Protein AF-A0A0N0J8Y6-F1 (afdb_monomer_lite)

Radius of gyration: 35.01 Å; chains: 1; bounding box: 70×22×91 Å

Structure (mmCIF, N/CA/C/O backbone):
data_AF-A0A0N0J8Y6-F1
#
_entry.id   AF-A0A0N0J8Y6-F1
#
loop_
_atom_site.group_PDB
_atom_site.id
_atom_site.type_symbol
_atom_site.label_atom_id
_atom_site.label_alt_id
_atom_site.label_comp_id
_atom_site.label_asym_id
_atom_site.label_entity_id
_atom_site.label_seq_id
_atom_site.pdbx_PDB_ins_code
_atom_site.Cartn_x
_atom_site.Cartn_y
_atom_site.Cartn_z
_atom_site.occupancy
_atom_site.B_iso_or_equiv
_atom_site.auth_seq_id
_atom_site.auth_comp_id
_atom_site.auth_asym_id
_atom_site.auth_atom_id
_atom_site.pdbx_PDB_model_num
ATOM 1 N N . MET A 1 1 ? 23.785 -7.301 10.061 1.00 37.97 1 MET A N 1
ATOM 2 C CA . MET A 1 1 ? 22.755 -7.518 9.023 1.00 37.97 1 MET A CA 1
ATOM 3 C C . MET A 1 1 ? 23.199 -6.788 7.761 1.00 37.97 1 MET A C 1
ATOM 5 O O . MET A 1 1 ? 22.857 -5.628 7.581 1.00 37.97 1 MET A O 1
ATOM 9 N N . ALA A 1 2 ? 24.064 -7.401 6.950 1.00 42.09 2 ALA A N 1
ATOM 10 C CA . ALA A 1 2 ? 24.503 -6.789 5.699 1.00 42.09 2 ALA A CA 1
ATOM 11 C C . ALA A 1 2 ? 23.336 -6.856 4.707 1.00 42.09 2 ALA A C 1
ATOM 13 O O . ALA A 1 2 ? 22.949 -7.946 4.295 1.00 42.09 2 ALA A O 1
ATOM 14 N N . GLN A 1 3 ? 22.741 -5.709 4.376 1.00 51.19 3 GLN A N 1
ATOM 15 C CA . GLN A 1 3 ? 21.774 -5.619 3.287 1.00 51.19 3 GLN A CA 1
ATOM 16 C C . GLN A 1 3 ? 22.478 -6.072 2.013 1.00 51.19 3 GLN A C 1
ATOM 18 O O . GLN A 1 3 ? 23.395 -5.412 1.520 1.00 51.19 3 GLN A O 1
ATOM 23 N N . GLN A 1 4 ? 22.079 -7.237 1.516 1.00 50.34 4 GLN A N 1
ATOM 24 C CA . GLN A 1 4 ? 22.505 -7.722 0.221 1.00 50.34 4 GLN A CA 1
ATOM 25 C C . GLN A 1 4 ? 21.949 -6.733 -0.803 1.00 50.34 4 GLN A C 1
ATOM 27 O O . GLN A 1 4 ? 20.747 -6.671 -1.049 1.00 50.34 4 GLN A O 1
ATOM 32 N N . LYS A 1 5 ? 22.824 -5.865 -1.307 1.00 54.56 5 LYS A N 1
ATOM 33 C CA . LYS A 1 5 ? 22.512 -4.849 -2.307 1.00 54.56 5 LYS A CA 1
ATOM 34 C C . LYS A 1 5 ? 22.093 -5.555 -3.606 1.00 54.56 5 LYS A C 1
ATOM 36 O O . LYS A 1 5 ? 22.945 -5.862 -4.435 1.00 54.56 5 LYS A O 1
ATOM 41 N N . LEU A 1 6 ? 20.806 -5.870 -3.763 1.00 58.16 6 LEU A N 1
ATOM 42 C CA . LEU A 1 6 ? 20.268 -6.430 -5.002 1.00 58.16 6 LEU A CA 1
ATOM 43 C C . LEU A 1 6 ? 20.181 -5.331 -6.069 1.00 58.16 6 LEU A C 1
ATOM 45 O O . LEU A 1 6 ? 19.600 -4.273 -5.840 1.00 58.16 6 LEU A O 1
ATOM 49 N N . GLY A 1 7 ? 20.749 -5.598 -7.246 1.00 74.06 7 GLY A N 1
ATOM 50 C CA . GLY A 1 7 ? 20.578 -4.768 -8.439 1.00 74.06 7 GLY A CA 1
ATOM 51 C C . GLY A 1 7 ? 21.871 -4.172 -8.999 1.00 74.06 7 GLY A C 1
ATOM 52 O O . GLY A 1 7 ? 22.829 -3.874 -8.284 1.00 74.06 7 GLY A O 1
ATOM 53 N N . VAL A 1 8 ? 21.872 -3.966 -10.318 1.00 81.62 8 VAL A N 1
ATOM 54 C CA . VAL A 1 8 ? 23.022 -3.484 -11.106 1.00 81.62 8 VAL A CA 1
ATOM 55 C C . VAL A 1 8 ? 23.496 -2.094 -10.654 1.00 81.62 8 VAL A C 1
ATOM 57 O O . VAL A 1 8 ? 24.689 -1.805 -10.661 1.00 81.62 8 VAL A O 1
ATOM 60 N N . PHE A 1 9 ? 22.589 -1.230 -10.194 1.00 83.69 9 PHE A N 1
ATOM 61 C CA . PHE A 1 9 ? 22.952 0.103 -9.700 1.00 83.69 9 PHE A CA 1
ATOM 62 C C . PHE A 1 9 ? 23.722 0.055 -8.378 1.00 83.69 9 PHE A C 1
ATOM 64 O O . PHE A 1 9 ? 24.664 0.821 -8.164 1.00 83.69 9 PHE A O 1
ATOM 71 N N . ALA A 1 10 ? 23.350 -0.870 -7.496 1.00 83.19 10 ALA A N 1
ATOM 72 C CA . ALA A 1 10 ? 23.924 -0.955 -6.166 1.00 83.19 10 ALA A CA 1
ATOM 73 C C . ALA A 1 10 ? 25.351 -1.533 -6.196 1.00 83.19 10 ALA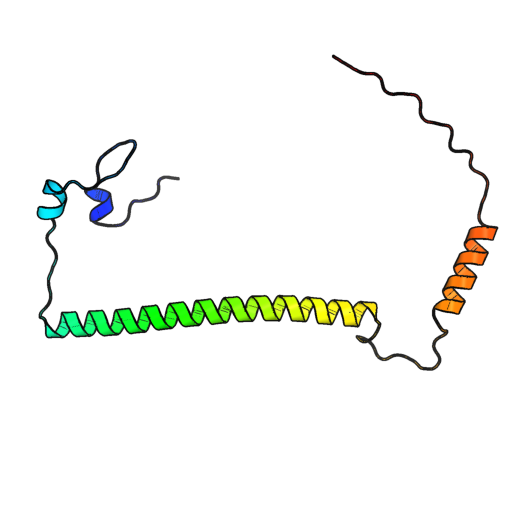 A C 1
ATOM 75 O O . ALA A 1 10 ? 26.194 -1.097 -5.410 1.00 83.19 10 ALA A O 1
ATOM 76 N N . SER A 1 11 ? 25.653 -2.426 -7.148 1.00 80.75 11 SER A N 1
ATOM 77 C CA . SER A 1 11 ? 27.008 -2.954 -7.375 1.00 80.75 11 SER A CA 1
ATOM 78 C C . SER A 1 11 ? 27.963 -1.942 -8.019 1.00 80.75 11 SER A C 1
ATOM 80 O O . SER A 1 11 ? 29.169 -2.006 -7.795 1.00 80.75 11 SER A O 1
ATOM 82 N N . LEU A 1 12 ? 27.445 -0.987 -8.796 1.00 81.12 12 LEU A N 1
ATOM 83 C CA . LEU A 1 12 ? 28.257 0.038 -9.464 1.00 81.12 12 LEU A CA 1
ATOM 84 C C . LEU A 1 12 ? 28.456 1.304 -8.619 1.00 81.12 12 LEU A C 1
ATOM 86 O O . LEU A 1 12 ? 29.400 2.071 -8.864 1.00 81.12 12 LEU A O 1
ATOM 90 N N . SER A 1 13 ? 27.592 1.517 -7.624 1.00 84.38 13 SER A N 1
ATOM 91 C CA . SER A 1 13 ? 27.705 2.615 -6.663 1.00 84.38 13 SER A CA 1
ATOM 92 C C . SER A 1 13 ? 29.037 2.571 -5.896 1.00 84.38 13 SER A C 1
ATOM 94 O O . SER A 1 13 ? 29.567 1.500 -5.606 1.00 84.38 13 SER A O 1
ATOM 96 N N . ALA A 1 14 ? 29.618 3.737 -5.601 1.00 78.19 14 ALA A N 1
ATOM 97 C CA . ALA A 1 14 ? 30.841 3.851 -4.802 1.00 78.19 14 ALA A CA 1
ATOM 98 C C . ALA A 1 14 ? 30.700 4.896 -3.693 1.00 78.19 14 ALA A C 1
ATOM 100 O O . ALA A 1 14 ? 29.857 5.789 -3.777 1.00 78.19 14 ALA A O 1
ATOM 101 N N . GLY A 1 15 ? 31.573 4.783 -2.690 1.00 72.06 15 GLY A N 1
ATOM 102 C CA . GLY A 1 15 ? 31.616 5.649 -1.514 1.00 72.06 15 GLY A CA 1
ATOM 103 C C . GLY A 1 15 ? 31.259 4.889 -0.237 1.00 72.06 15 GLY A C 1
ATOM 104 O O . GLY A 1 15 ? 30.317 4.105 -0.214 1.00 72.06 15 GLY A O 1
ATOM 105 N N . VAL A 1 16 ? 32.034 5.112 0.827 1.00 73.25 16 VAL A N 1
ATOM 106 C CA . VAL A 1 16 ? 31.818 4.474 2.141 1.00 73.25 16 VAL A CA 1
ATOM 107 C C . VAL A 1 16 ? 30.739 5.213 2.948 1.00 73.25 16 VAL A C 1
ATOM 109 O O . VAL A 1 16 ? 29.986 4.576 3.674 1.00 73.25 16 VAL A O 1
ATOM 112 N N . GLY A 1 17 ? 30.628 6.541 2.787 1.00 80.69 17 GLY A N 1
ATOM 113 C CA . GLY A 1 17 ? 29.603 7.374 3.437 1.00 80.69 17 GLY A CA 1
ATOM 114 C C . GLY A 1 17 ? 28.363 7.607 2.567 1.00 80.69 17 GLY A C 1
ATOM 115 O O . GLY A 1 17 ? 27.259 7.232 2.945 1.00 80.69 17 GLY A O 1
ATOM 116 N N . ILE A 1 18 ? 28.546 8.188 1.376 1.00 78.88 18 ILE A N 1
ATOM 117 C CA . ILE A 1 18 ? 27.467 8.403 0.399 1.00 78.88 18 ILE A CA 1
ATOM 118 C C . ILE A 1 18 ? 27.695 7.473 -0.790 1.00 78.88 18 ILE A C 1
ATOM 120 O O . ILE A 1 18 ? 28.623 7.676 -1.577 1.00 78.88 18 ILE A O 1
ATOM 124 N N . ASN A 1 19 ? 26.831 6.465 -0.929 1.00 83.00 19 ASN A N 1
ATOM 125 C CA . ASN A 1 19 ? 26.793 5.632 -2.125 1.00 83.00 19 ASN A CA 1
ATOM 126 C C . ASN A 1 19 ? 26.199 6.455 -3.270 1.00 83.00 19 ASN A C 1
ATOM 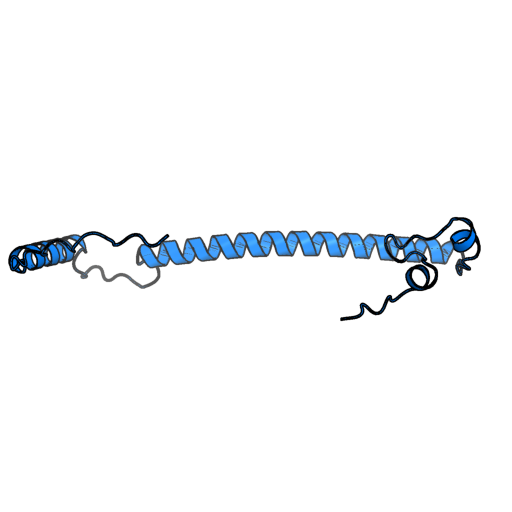128 O O . ASN A 1 19 ? 25.024 6.811 -3.230 1.00 83.00 19 ASN A O 1
ATOM 132 N N . HIS A 1 20 ? 26.996 6.737 -4.295 1.00 86.50 20 HIS A N 1
ATOM 133 C CA . HIS A 1 20 ? 26.525 7.429 -5.492 1.00 86.50 20 HIS A CA 1
ATOM 134 C C . HIS A 1 20 ? 27.012 6.722 -6.756 1.00 86.50 20 HIS A C 1
ATOM 136 O O . HIS A 1 20 ? 28.008 5.988 -6.751 1.00 86.50 20 HIS A O 1
ATOM 142 N N . LEU A 1 21 ? 26.297 6.953 -7.855 1.00 88.06 21 LEU A N 1
ATOM 143 C CA . LEU A 1 21 ? 26.667 6.488 -9.182 1.00 88.06 21 LEU A CA 1
ATOM 144 C C . LEU A 1 21 ? 27.114 7.694 -10.009 1.00 88.06 21 LEU A C 1
ATOM 146 O O . LEU A 1 21 ? 26.325 8.592 -10.284 1.00 88.06 21 LEU A O 1
ATOM 150 N N . SER A 1 22 ? 28.395 7.742 -10.375 1.00 88.12 22 SER A N 1
ATOM 151 C CA . SER A 1 22 ? 28.932 8.845 -11.175 1.00 88.12 22 SER A CA 1
ATOM 152 C C . SER A 1 22 ? 28.456 8.766 -12.628 1.00 88.12 22 SER A C 1
ATOM 154 O O . SER A 1 22 ? 28.234 7.674 -13.153 1.00 88.12 22 SER A O 1
ATOM 156 N N . ALA A 1 23 ? 28.376 9.913 -13.311 1.00 88.06 23 ALA A N 1
ATOM 157 C CA . ALA A 1 23 ? 27.959 9.989 -14.715 1.00 88.06 23 ALA A CA 1
ATOM 158 C C . ALA A 1 23 ? 28.775 9.054 -15.630 1.00 88.06 23 ALA A C 1
ATOM 160 O O . ALA A 1 23 ? 28.215 8.359 -16.472 1.00 88.06 23 ALA A O 1
ATOM 161 N N . GLY A 1 24 ? 30.092 8.957 -15.405 1.00 89.50 24 GLY A N 1
ATOM 162 C CA . GLY A 1 24 ? 30.963 8.060 -16.170 1.00 89.50 24 GLY A CA 1
ATOM 163 C C . GLY A 1 24 ? 30.681 6.569 -15.945 1.00 89.50 24 GLY A C 1
ATOM 164 O O . GLY A 1 24 ? 30.875 5.771 -16.858 1.00 89.50 24 GLY A O 1
ATOM 165 N N . LYS A 1 25 ? 30.208 6.175 -14.755 1.00 87.38 25 LYS A N 1
ATOM 166 C CA . LYS A 1 25 ? 29.766 4.797 -14.488 1.00 87.38 25 LYS A CA 1
ATOM 167 C C . LYS A 1 25 ? 28.365 4.542 -15.035 1.00 87.38 25 LYS A C 1
ATOM 169 O O . LYS A 1 25 ? 28.137 3.487 -15.615 1.00 87.38 25 LYS A O 1
ATOM 174 N N . PHE A 1 26 ? 27.461 5.510 -14.887 1.00 88.56 26 PHE A N 1
ATOM 175 C CA . PHE A 1 26 ? 26.104 5.435 -15.419 1.00 88.56 26 PHE A CA 1
ATOM 176 C C . PHE A 1 26 ? 26.105 5.286 -16.945 1.00 88.56 26 PHE A C 1
ATOM 178 O O . PHE A 1 26 ? 25.466 4.383 -17.465 1.00 88.56 26 PHE A O 1
ATOM 185 N N . GLY A 1 27 ? 26.907 6.077 -17.664 1.00 89.31 27 GLY A N 1
ATOM 186 C CA . GLY A 1 27 ? 26.993 6.007 -19.128 1.00 89.31 27 GLY A CA 1
ATOM 187 C C . GLY A 1 27 ? 27.554 4.692 -19.686 1.00 89.31 27 GLY A C 1
ATOM 188 O O . GLY A 1 27 ? 27.444 4.438 -20.880 1.00 89.31 27 GLY A O 1
ATOM 189 N N . ARG A 1 28 ? 28.151 3.837 -18.845 1.00 87.75 28 ARG A N 1
ATOM 190 C CA . ARG A 1 28 ? 28.631 2.498 -19.235 1.00 87.75 28 ARG A CA 1
ATOM 191 C C . ARG A 1 28 ? 27.580 1.407 -19.045 1.00 87.75 28 ARG A C 1
ATOM 193 O O . ARG A 1 28 ? 27.831 0.259 -19.412 1.00 87.75 28 ARG A O 1
ATOM 200 N N . LEU A 1 29 ? 26.437 1.736 -18.447 1.00 88.81 29 LEU A N 1
ATOM 201 C CA . LEU A 1 29 ? 25.348 0.792 -18.262 1.00 88.81 29 LEU A CA 1
ATOM 202 C C . LEU A 1 29 ? 24.770 0.393 -19.612 1.00 88.81 29 LEU A C 1
ATOM 204 O O . LEU A 1 29 ? 24.321 1.230 -20.391 1.00 88.81 29 LEU A O 1
ATOM 208 N N . ARG A 1 30 ? 24.758 -0.912 -19.869 1.00 87.62 30 ARG A N 1
ATOM 209 C CA . ARG A 1 30 ? 24.045 -1.477 -21.008 1.00 87.62 30 ARG A CA 1
ATOM 210 C C . ARG A 1 30 ? 22.621 -1.763 -20.570 1.00 87.62 30 ARG A C 1
ATOM 212 O O . ARG A 1 30 ? 22.407 -2.590 -19.688 1.00 87.62 30 ARG A O 1
ATOM 219 N N . VAL A 1 31 ? 21.673 -1.077 -21.189 1.00 88.56 31 VAL A N 1
ATOM 220 C CA . VAL A 1 31 ? 20.249 -1.364 -21.037 1.00 88.56 31 VAL A CA 1
ATOM 221 C C . VAL A 1 31 ? 19.797 -2.073 -22.302 1.00 88.56 31 VAL A C 1
ATOM 223 O O . VAL A 1 31 ? 20.087 -1.618 -23.408 1.00 88.56 31 VAL A O 1
ATOM 226 N N . LEU A 1 32 ? 19.131 -3.213 -22.138 1.00 90.19 32 LEU A N 1
ATOM 227 C CA . LEU A 1 32 ? 18.465 -3.874 -23.251 1.00 90.19 32 LEU A CA 1
ATOM 228 C C . LEU A 1 32 ? 17.199 -3.079 -23.551 1.00 90.19 32 LEU A C 1
ATOM 230 O O . LEU A 1 32 ? 16.307 -2.996 -22.711 1.00 90.19 32 LEU A O 1
ATOM 234 N N . VAL A 1 33 ? 17.164 -2.451 -24.722 1.00 93.81 33 VAL A N 1
ATOM 235 C CA . VAL A 1 33 ? 16.023 -1.655 -25.169 1.00 93.81 33 VAL A CA 1
ATOM 236 C C . VAL A 1 33 ? 15.203 -2.520 -26.128 1.00 93.81 33 VAL A C 1
ATOM 238 O O . VAL A 1 33 ? 15.704 -2.829 -27.213 1.00 93.81 33 VAL A O 1
ATOM 241 N N . PRO A 1 34 ? 13.986 -2.950 -25.746 1.00 95.81 34 PRO A N 1
ATOM 242 C CA . PRO A 1 34 ? 13.135 -3.748 -26.623 1.00 95.81 34 PRO A CA 1
ATOM 243 C C . PRO A 1 34 ? 12.576 -2.894 -27.779 1.00 95.81 34 PRO A C 1
ATOM 245 O O . PRO A 1 34 ? 12.727 -1.668 -27.771 1.00 95.81 34 PRO A O 1
ATOM 248 N N . PRO A 1 35 ? 11.929 -3.487 -28.797 1.00 98.06 35 PRO A N 1
ATOM 249 C CA . PRO A 1 35 ? 11.248 -2.736 -29.849 1.00 98.06 35 PRO A CA 1
ATOM 250 C C . PRO A 1 35 ? 10.195 -1.770 -29.291 1.00 98.06 35 PRO A C 1
ATOM 252 O O . PRO A 1 35 ? 9.594 -2.017 -28.249 1.00 98.06 35 PRO A O 1
ATOM 255 N N . LEU A 1 36 ? 9.919 -0.680 -30.013 1.00 97.88 36 LEU A N 1
ATOM 256 C CA . LEU A 1 36 ? 9.031 0.386 -29.527 1.00 97.88 36 LEU A CA 1
ATOM 257 C C . LEU A 1 36 ? 7.615 -0.103 -29.172 1.00 97.88 36 LEU A C 1
ATOM 259 O O . LEU A 1 36 ? 7.005 0.429 -28.251 1.00 97.88 36 LEU A O 1
ATOM 263 N N . ALA A 1 37 ? 7.094 -1.104 -29.886 1.00 98.12 37 ALA A N 1
ATOM 264 C CA . ALA A 1 37 ? 5.790 -1.691 -29.578 1.00 98.12 37 ALA A CA 1
ATOM 265 C C . ALA A 1 37 ? 5.777 -2.351 -28.187 1.00 98.12 37 ALA A C 1
ATOM 267 O O . ALA A 1 37 ? 4.890 -2.075 -27.388 1.00 98.12 37 ALA A O 1
ATOM 268 N N . GLU A 1 38 ? 6.809 -3.136 -27.873 1.00 98.06 38 GLU A N 1
ATOM 269 C CA . GLU A 1 38 ? 6.958 -3.798 -26.574 1.00 98.06 38 GLU A CA 1
ATOM 270 C C . GLU A 1 38 ? 7.237 -2.784 -25.457 1.00 98.06 38 GLU A C 1
ATOM 272 O O . GLU A 1 38 ? 6.694 -2.911 -24.366 1.00 98.06 38 GLU A O 1
ATOM 277 N N . GLN A 1 39 ? 8.010 -1.722 -25.726 1.00 98.00 39 GLN A N 1
ATOM 278 C CA . GLN A 1 39 ? 8.200 -0.637 -24.753 1.00 98.00 39 GLN A CA 1
ATOM 279 C C . GLN A 1 39 ? 6.865 -0.017 -24.321 1.00 98.00 39 GLN A C 1
ATOM 281 O O . GLN A 1 39 ? 6.658 0.202 -23.131 1.00 98.00 39 GLN A O 1
ATOM 286 N N . LYS A 1 40 ? 5.959 0.248 -25.272 1.00 98.12 40 LYS A N 1
ATOM 287 C CA . LYS A 1 40 ? 4.631 0.805 -24.973 1.00 98.12 40 LYS A CA 1
ATOM 288 C C . LYS A 1 40 ? 3.783 -0.166 -24.160 1.00 98.12 40 LYS A C 1
ATOM 290 O O . LYS A 1 40 ? 3.214 0.238 -23.157 1.00 98.12 40 LYS A O 1
ATOM 295 N N . GLU A 1 41 ? 3.773 -1.440 -24.541 1.00 98.38 41 GLU A N 1
ATOM 296 C CA . GLU A 1 41 ? 3.040 -2.475 -23.805 1.00 98.38 41 GLU A CA 1
ATOM 297 C C . GLU A 1 41 ? 3.554 -2.631 -22.364 1.00 98.38 41 GLU A C 1
ATOM 299 O O . GLU A 1 41 ? 2.766 -2.771 -21.428 1.00 98.38 41 GLU A O 1
ATOM 304 N N . ILE A 1 42 ? 4.875 -2.573 -22.160 1.00 97.62 42 ILE A N 1
ATOM 305 C CA . ILE A 1 42 ? 5.477 -2.592 -20.821 1.00 97.62 42 ILE A CA 1
ATOM 306 C C . ILE A 1 42 ? 5.005 -1.386 -20.004 1.00 97.62 42 ILE A C 1
ATOM 308 O O . ILE A 1 42 ? 4.636 -1.557 -18.843 1.00 97.62 42 ILE A O 1
ATOM 312 N N . VAL A 1 43 ? 5.009 -0.186 -20.592 1.00 98.12 43 VAL A N 1
ATOM 313 C CA . VAL A 1 43 ? 4.566 1.040 -19.910 1.00 98.12 43 VAL A CA 1
ATOM 314 C C . VAL A 1 43 ? 3.094 0.942 -19.520 1.00 98.12 43 VAL A C 1
ATOM 316 O O . VAL A 1 43 ? 2.790 1.109 -18.345 1.00 98.12 43 VAL A O 1
ATOM 319 N N . GLU A 1 44 ? 2.209 0.566 -20.444 1.00 98.38 44 GLU A N 1
ATOM 320 C CA . GLU A 1 44 ? 0.770 0.426 -20.170 1.00 98.38 44 GLU A CA 1
ATOM 321 C C . GLU A 1 44 ? 0.494 -0.575 -19.036 1.00 98.38 44 GLU A C 1
ATOM 323 O O . GLU A 1 44 ? -0.329 -0.328 -18.153 1.00 98.38 44 GLU A O 1
ATOM 328 N N . ARG A 1 45 ? 1.220 -1.702 -19.004 1.00 98.50 45 ARG A N 1
ATOM 329 C CA . ARG A 1 45 ? 1.094 -2.692 -17.920 1.00 98.50 45 ARG A CA 1
ATOM 330 C C . ARG A 1 45 ? 1.585 -2.164 -16.578 1.00 98.50 45 ARG A C 1
ATOM 332 O O . ARG A 1 45 ? 0.995 -2.497 -15.553 1.00 98.50 45 ARG A O 1
ATOM 339 N N . LEU A 1 46 ? 2.674 -1.399 -16.569 1.00 98.50 46 LEU A N 1
ATOM 340 C CA . LEU A 1 46 ? 3.204 -0.803 -15.345 1.00 98.50 46 LEU A CA 1
ATOM 341 C C . LEU A 1 46 ? 2.271 0.281 -14.812 1.00 98.50 46 LEU A C 1
ATOM 343 O O . LEU A 1 46 ? 2.008 0.292 -13.616 1.00 98.50 46 LEU A O 1
ATOM 347 N N . GLU A 1 47 ? 1.740 1.139 -15.680 1.00 98.25 47 GLU A N 1
ATOM 348 C CA . GLU A 1 47 ? 0.763 2.167 -15.308 1.00 98.25 47 GLU A CA 1
ATOM 349 C C . GLU A 1 47 ? -0.478 1.531 -14.676 1.00 98.25 47 GLU A C 1
ATOM 351 O O . GLU A 1 47 ? -0.815 1.856 -13.539 1.00 98.25 47 GLU A O 1
ATOM 356 N N . ALA A 1 48 ? -1.066 0.521 -15.327 1.00 98.06 48 ALA A N 1
ATOM 357 C CA . ALA A 1 48 ? -2.201 -0.214 -14.771 1.00 98.06 48 ALA A CA 1
ATOM 358 C C . ALA A 1 48 ? -1.872 -0.897 -13.427 1.00 98.06 48 ALA A C 1
ATOM 360 O O . ALA A 1 48 ? -2.704 -0.941 -12.519 1.00 98.06 48 ALA A O 1
ATOM 361 N N . ALA A 1 49 ? -0.657 -1.436 -13.277 1.00 98.31 49 ALA A N 1
ATOM 362 C CA . ALA A 1 49 ? -0.225 -2.046 -12.023 1.00 98.31 49 ALA A CA 1
ATOM 363 C C . ALA A 1 49 ? -0.062 -1.010 -10.898 1.00 98.31 49 ALA A C 1
ATOM 365 O O . ALA A 1 49 ? -0.455 -1.289 -9.767 1.00 98.31 49 ALA A O 1
ATOM 366 N N . PHE A 1 50 ? 0.484 0.174 -11.189 1.00 98.19 50 PHE A N 1
ATOM 367 C CA . PHE A 1 50 ? 0.609 1.252 -10.207 1.00 98.19 50 PHE A CA 1
ATOM 368 C C . PHE A 1 50 ? -0.757 1.793 -9.785 1.00 98.19 50 PHE A C 1
ATOM 370 O O . PHE A 1 50 ? -1.002 1.916 -8.587 1.00 98.19 50 PHE A O 1
ATOM 377 N N . GLU A 1 51 ? -1.676 2.010 -10.728 1.00 98.12 51 GLU A N 1
ATOM 378 C CA . GLU A 1 51 ? -3.055 2.406 -10.415 1.00 98.12 51 GLU A CA 1
ATOM 379 C C . GLU A 1 51 ? -3.745 1.389 -9.493 1.00 98.12 51 GLU A C 1
ATOM 381 O O . GLU A 1 51 ? -4.395 1.761 -8.514 1.00 98.12 51 GLU A O 1
ATOM 386 N N . ALA A 1 52 ? -3.560 0.091 -9.758 1.00 98.12 52 ALA A N 1
ATOM 387 C CA . ALA A 1 52 ? -4.107 -0.96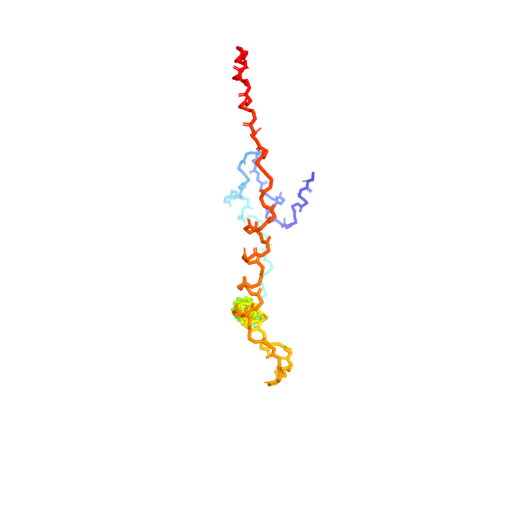7 -8.915 1.00 98.12 52 ALA A CA 1
ATOM 388 C C . ALA A 1 52 ? -3.515 -0.961 -7.494 1.00 98.12 52 ALA A C 1
ATOM 390 O O . ALA A 1 52 ? -4.242 -1.209 -6.531 1.00 98.12 52 ALA A O 1
ATOM 391 N N . VAL A 1 53 ? -2.214 -0.680 -7.350 1.00 98.44 53 VAL A N 1
ATOM 392 C CA . VAL A 1 53 ? -1.560 -0.555 -6.037 1.00 98.44 53 VAL A CA 1
ATOM 393 C C . VAL A 1 53 ? -2.119 0.639 -5.270 1.00 98.44 53 VAL A C 1
ATOM 395 O O . VAL A 1 53 ? -2.509 0.477 -4.116 1.00 98.44 53 VAL A O 1
ATOM 398 N N . GLU A 1 54 ? -2.237 1.805 -5.905 1.00 97.88 54 GLU A N 1
ATOM 399 C CA . GLU A 1 54 ? -2.805 2.991 -5.255 1.00 97.88 54 GLU A CA 1
ATOM 400 C C . GLU A 1 54 ? -4.246 2.756 -4.779 1.00 97.88 54 GLU A C 1
ATOM 402 O O . GLU A 1 54 ? -4.627 3.165 -3.682 1.00 97.88 54 GLU A O 1
ATOM 407 N N . GLU A 1 55 ? -5.064 2.068 -5.578 1.00 97.81 55 GLU A N 1
ATOM 408 C CA . GLU A 1 55 ? -6.437 1.745 -5.188 1.00 97.81 55 GLU A CA 1
ATOM 409 C C . GLU A 1 55 ? -6.497 0.764 -4.008 1.00 97.81 55 GLU A C 1
ATOM 411 O O . GLU A 1 55 ? -7.323 0.907 -3.096 1.00 97.81 55 GLU A O 1
ATOM 416 N N . GLN A 1 56 ? -5.591 -0.216 -3.975 1.00 98.19 56 GLN A N 1
ATOM 417 C CA . GLN A 1 56 ? -5.458 -1.117 -2.832 1.00 98.19 56 GLN A CA 1
ATOM 418 C C . GLN A 1 56 ? -5.040 -0.367 -1.566 1.00 98.19 56 GLN A C 1
ATOM 420 O O . GLN A 1 56 ? -5.615 -0.618 -0.505 1.00 98.19 56 GLN A O 1
ATOM 425 N N . GLU A 1 57 ? -4.093 0.568 -1.662 1.00 98.31 57 GLU A N 1
ATOM 426 C CA . GLU A 1 57 ? -3.670 1.404 -0.535 1.00 98.31 57 GLU A CA 1
ATOM 427 C C . GLU A 1 57 ? -4.851 2.201 0.035 1.00 98.31 57 GLU A C 1
ATOM 429 O O . GLU A 1 57 ? -5.137 2.102 1.232 1.00 98.31 57 GLU A O 1
ATOM 434 N N . ARG A 1 58 ? -5.628 2.879 -0.824 1.00 98.06 58 ARG A N 1
ATOM 435 C CA . ARG A 1 58 ? -6.848 3.608 -0.418 1.00 98.06 58 ARG A CA 1
ATOM 436 C C . ARG A 1 58 ? -7.865 2.694 0.264 1.00 98.06 58 ARG A C 1
ATOM 438 O O . ARG A 1 58 ? -8.444 3.046 1.295 1.00 98.06 58 ARG A O 1
ATOM 445 N N . THR A 1 59 ? -8.071 1.499 -0.286 1.00 98.06 59 THR A N 1
ATOM 446 C CA . THR A 1 59 ? -8.993 0.505 0.278 1.00 98.06 59 THR A CA 1
ATOM 447 C C . THR A 1 59 ? -8.549 0.056 1.669 1.00 98.06 59 THR A C 1
ATOM 449 O O . THR A 1 59 ? -9.376 -0.063 2.580 1.00 98.06 59 THR A O 1
ATOM 452 N N . ILE A 1 60 ? -7.249 -0.181 1.861 1.00 98.50 60 ILE A N 1
ATOM 453 C CA . ILE A 1 60 ? -6.679 -0.570 3.155 1.00 98.50 60 ILE A CA 1
ATOM 454 C C . ILE A 1 60 ? -6.863 0.555 4.174 1.00 98.50 60 ILE A C 1
ATOM 456 O O . ILE A 1 60 ? -7.342 0.292 5.280 1.00 98.50 60 ILE A O 1
ATOM 460 N N . GLU A 1 61 ? -6.547 1.797 3.810 1.00 98.12 61 GLU A N 1
ATOM 461 C CA . GLU A 1 61 ? -6.729 2.956 4.689 1.00 98.12 61 GLU A CA 1
ATOM 462 C C . GLU A 1 61 ? -8.187 3.106 5.131 1.00 98.12 61 GLU A C 1
ATOM 464 O O . GLU A 1 61 ? -8.478 3.203 6.331 1.00 98.12 61 GLU A O 1
ATOM 469 N N . TRP A 1 62 ? -9.122 3.034 4.181 1.00 97.94 62 TRP A N 1
ATOM 470 C CA . TRP A 1 62 ? -10.549 3.102 4.478 1.00 97.94 62 TRP A CA 1
ATOM 471 C C . TRP A 1 62 ? -11.010 1.948 5.376 1.00 97.94 62 TRP A C 1
ATOM 473 O O . TRP A 1 62 ? -11.741 2.158 6.349 1.00 97.94 62 TRP A O 1
ATOM 483 N N . SER A 1 63 ? -10.558 0.726 5.089 1.00 98.06 63 SER A N 1
ATOM 484 C CA . SER A 1 63 ? -10.893 -0.469 5.868 1.00 98.06 63 SER A CA 1
ATOM 485 C C . SER A 1 63 ? -10.409 -0.348 7.314 1.00 98.06 63 SER A C 1
ATOM 487 O O . SER A 1 63 ? -11.157 -0.629 8.255 1.00 98.06 63 SER A O 1
ATOM 489 N N . MET A 1 64 ? -9.191 0.160 7.512 1.00 98.25 64 MET A N 1
ATOM 490 C CA . MET A 1 64 ? -8.618 0.405 8.835 1.00 98.25 64 MET A CA 1
ATOM 491 C C . MET A 1 64 ? -9.402 1.468 9.611 1.00 98.25 64 MET A C 1
ATOM 493 O O . MET A 1 64 ? -9.720 1.257 10.787 1.00 98.25 64 MET A O 1
ATOM 497 N N . ALA A 1 65 ? -9.778 2.572 8.959 1.00 97.69 65 ALA A N 1
ATOM 498 C CA . ALA A 1 65 ? -10.603 3.615 9.567 1.00 97.69 65 ALA A CA 1
ATOM 499 C C . ALA A 1 65 ? -11.987 3.078 9.973 1.00 97.69 65 ALA A C 1
ATOM 501 O O . ALA A 1 65 ? -12.440 3.286 11.104 1.00 97.69 65 ALA A O 1
ATOM 502 N N . ARG A 1 66 ? -12.632 2.306 9.091 1.00 98.12 66 ARG A N 1
ATOM 503 C CA . ARG A 1 66 ? -13.914 1.651 9.377 1.00 98.12 66 ARG A CA 1
ATOM 504 C C . ARG A 1 66 ? -13.799 0.662 10.535 1.00 98.12 66 ARG A C 1
ATOM 506 O O . ARG A 1 66 ? -14.664 0.653 11.409 1.00 98.12 66 ARG A O 1
ATOM 513 N N . ALA A 1 67 ? -12.741 -0.144 10.583 1.00 98.25 67 ALA A N 1
ATOM 514 C CA . ALA A 1 67 ? -12.510 -1.081 11.678 1.00 98.25 67 ALA A CA 1
ATOM 515 C C . ALA A 1 67 ? -12.334 -0.354 13.022 1.00 98.25 67 ALA A C 1
ATOM 517 O O . ALA A 1 67 ? -12.879 -0.790 14.038 1.00 98.25 67 ALA A O 1
ATOM 518 N N . ALA A 1 68 ? -11.621 0.776 13.040 1.00 97.75 68 ALA A N 1
ATOM 519 C CA . ALA A 1 68 ? -11.478 1.605 14.235 1.00 97.75 68 ALA A CA 1
ATOM 520 C C . ALA A 1 68 ? -12.827 2.182 14.702 1.00 97.75 68 ALA A C 1
ATOM 522 O O . ALA A 1 68 ? -13.174 2.049 15.878 1.00 97.75 68 ALA A O 1
ATOM 523 N N . ALA A 1 69 ? -13.620 2.741 13.784 1.00 97.44 69 ALA A N 1
ATOM 524 C CA . ALA A 1 69 ? -14.959 3.246 14.090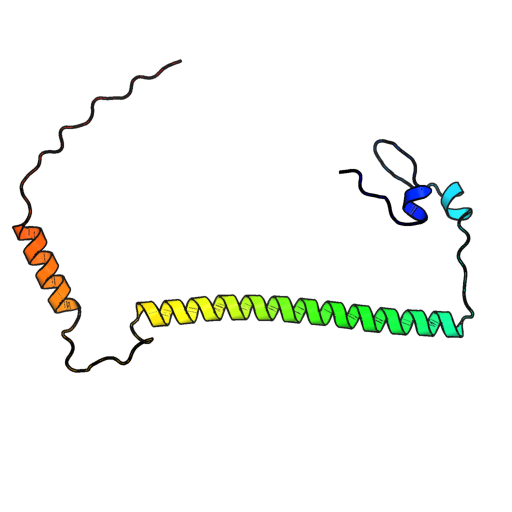 1.00 97.44 69 ALA A CA 1
ATOM 525 C C . ALA A 1 69 ? -15.888 2.133 14.603 1.00 97.44 69 ALA A C 1
ATOM 527 O O . ALA A 1 69 ? -16.600 2.305 15.592 1.00 97.44 69 ALA A O 1
ATOM 528 N N . GLN A 1 70 ? -15.836 0.949 13.991 1.00 97.81 70 GLN A N 1
ATOM 529 C CA . GLN A 1 70 ? -16.648 -0.187 14.415 1.00 97.81 70 GLN A CA 1
ATOM 530 C C . GLN A 1 70 ? -16.271 -0.680 15.816 1.00 97.81 70 GLN A C 1
ATOM 532 O O . GLN A 1 70 ? -17.162 -0.972 16.611 1.00 97.81 70 GLN A O 1
ATOM 537 N N . ARG A 1 71 ? -14.978 -0.695 16.168 1.00 97.56 71 ARG A N 1
ATOM 538 C CA . ARG A 1 71 ? -14.542 -0.976 17.546 1.00 97.56 71 ARG A CA 1
ATOM 539 C C . ARG A 1 71 ? -15.123 0.030 18.538 1.00 97.56 71 ARG A C 1
ATOM 541 O O . ARG A 1 71 ? -15.624 -0.381 19.580 1.00 97.56 71 ARG A O 1
ATOM 548 N N . GLN A 1 72 ? -15.105 1.325 18.216 1.00 97.00 72 GLN A N 1
ATOM 549 C CA . GLN A 1 72 ? -15.701 2.353 19.078 1.00 97.00 72 GLN A CA 1
ATOM 550 C C . GLN A 1 72 ? -17.213 2.165 19.239 1.00 97.00 72 GLN A C 1
ATOM 552 O O . GLN A 1 72 ? -17.725 2.280 20.352 1.00 97.00 72 GLN A O 1
ATOM 557 N N . ASN A 1 73 ? -17.920 1.820 18.161 1.00 96.75 73 ASN A N 1
ATOM 558 C CA . ASN A 1 73 ? -19.355 1.541 18.207 1.00 96.75 73 ASN A CA 1
ATOM 559 C C . ASN A 1 73 ? -19.671 0.328 19.090 1.00 96.75 73 ASN A C 1
ATOM 561 O O . ASN A 1 73 ? -20.577 0.400 19.917 1.00 96.75 73 ASN A O 1
ATOM 565 N N . ILE A 1 74 ? -18.894 -0.753 18.970 1.00 96.44 74 ILE A N 1
ATOM 566 C CA . ILE A 1 74 ? -19.039 -1.943 19.820 1.00 96.44 74 ILE A CA 1
ATOM 567 C C . ILE A 1 74 ? -18.789 -1.590 21.287 1.00 96.44 74 ILE A C 1
ATOM 569 O O . ILE A 1 74 ? -19.586 -1.962 22.141 1.00 96.44 74 ILE A O 1
ATOM 573 N N . LEU A 1 75 ? -17.726 -0.839 21.596 1.00 95.69 75 LEU A N 1
ATOM 574 C CA . LEU A 1 75 ? -17.444 -0.417 22.971 1.00 95.69 75 LE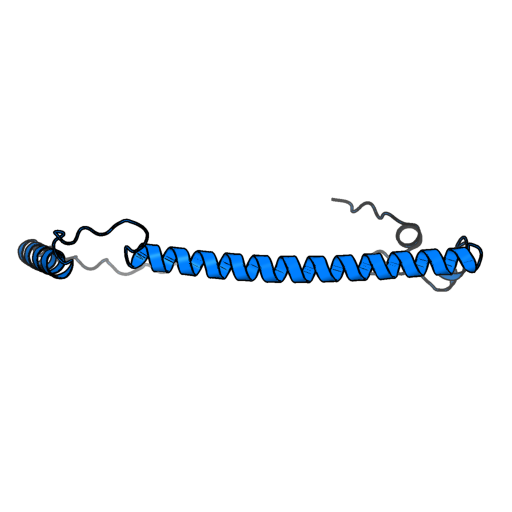U A CA 1
ATOM 575 C C . LEU A 1 75 ? -18.568 0.453 23.535 1.00 95.69 75 LEU A C 1
ATOM 577 O O . LEU A 1 75 ? -19.006 0.229 24.660 1.00 95.69 75 LEU A O 1
ATOM 581 N N . ARG A 1 76 ? -19.077 1.409 22.751 1.00 94.50 76 ARG A N 1
ATOM 582 C CA . ARG A 1 76 ? -20.223 2.233 23.148 1.00 94.50 76 ARG A CA 1
ATOM 583 C C . ARG A 1 76 ? -21.439 1.365 23.469 1.00 94.50 76 ARG A C 1
ATOM 585 O O . ARG A 1 76 ? -22.032 1.562 24.522 1.00 94.50 76 ARG A O 1
ATOM 592 N N . ALA A 1 77 ? -21.770 0.411 22.598 1.00 92.25 77 ALA A N 1
ATOM 593 C CA . ALA A 1 77 ? -22.881 -0.514 22.804 1.00 92.25 77 ALA A CA 1
ATOM 594 C C . ALA A 1 77 ? -22.665 -1.427 24.026 1.00 92.25 77 ALA A C 1
ATOM 596 O O . ALA A 1 77 ? -23.612 -1.742 24.740 1.00 92.25 77 ALA A O 1
ATOM 597 N N . ALA A 1 78 ? -21.420 -1.832 24.298 1.00 91.62 78 ALA A N 1
ATOM 598 C CA . ALA A 1 78 ? -21.078 -2.638 25.467 1.00 91.62 78 ALA A CA 1
ATOM 599 C C . ALA A 1 78 ? -21.312 -1.862 26.768 1.00 91.62 78 ALA A C 1
ATOM 601 O O . ALA A 1 78 ? -21.976 -2.358 27.674 1.00 91.62 78 ALA A O 1
ATOM 602 N N . PHE A 1 79 ? -20.806 -0.627 26.849 1.00 89.25 79 PHE A N 1
ATOM 603 C CA . PHE A 1 79 ? -20.951 0.211 28.042 1.00 89.25 79 PHE A CA 1
ATOM 604 C C . PHE A 1 79 ? -22.377 0.734 28.252 1.00 89.25 79 PHE A C 1
ATOM 606 O O . PHE A 1 79 ? -22.736 1.045 29.383 1.00 89.25 79 PHE A O 1
ATOM 613 N N . SER A 1 80 ? -23.197 0.816 27.199 1.00 88.56 80 SER A N 1
ATOM 614 C CA . SER A 1 80 ? -24.627 1.133 27.309 1.00 88.56 80 SER A CA 1
ATOM 615 C C . SER A 1 80 ? -25.509 -0.089 27.596 1.00 88.56 80 SER A C 1
ATOM 617 O O . SER A 1 80 ? -26.723 0.064 27.696 1.00 88.56 80 SER A O 1
ATOM 619 N N . GLY A 1 81 ? -24.930 -1.292 27.702 1.00 87.06 81 GLY A N 1
ATOM 620 C CA . GLY A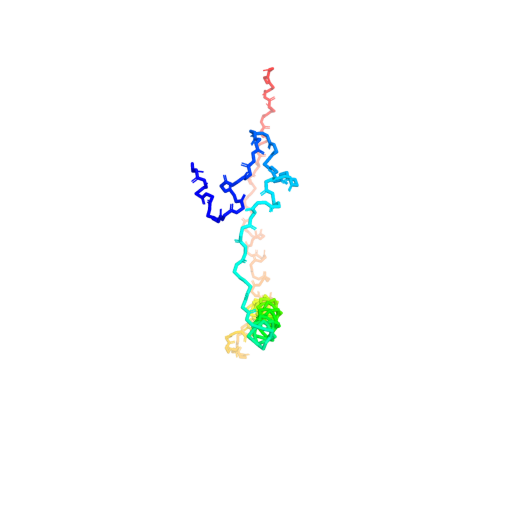 1 81 ? -25.670 -2.538 27.929 1.00 87.06 81 GLY A CA 1
ATOM 621 C C . GLY A 1 81 ? -26.426 -3.061 26.701 1.00 87.06 81 GLY A C 1
ATOM 622 O O . GLY A 1 81 ? -27.116 -4.066 26.781 1.00 87.06 81 GLY A O 1
ATOM 623 N N . GLN A 1 82 ? -26.277 -2.440 25.532 1.00 86.81 82 GLN A N 1
ATOM 624 C CA . GLN A 1 82 ? -27.051 -2.768 24.328 1.00 86.81 82 GLN A CA 1
ATOM 625 C C . GLN A 1 82 ? -26.585 -4.039 23.597 1.00 86.81 82 GLN A C 1
ATOM 627 O O . GLN A 1 82 ? -27.212 -4.442 22.621 1.00 86.81 82 GLN A O 1
ATOM 632 N N . LEU A 1 83 ? -25.489 -4.671 24.033 1.00 84.69 83 LEU A N 1
ATOM 633 C CA . LEU A 1 83 ? -24.981 -5.912 23.427 1.00 84.69 83 LEU A CA 1
ATOM 634 C C . LEU A 1 83 ? -25.686 -7.187 23.914 1.00 84.69 83 LEU A C 1
ATOM 636 O O . LEU A 1 83 ? -25.439 -8.257 23.360 1.00 84.69 83 LEU A O 1
ATOM 640 N N . VAL A 1 84 ? -26.538 -7.091 24.936 1.00 84.88 84 VAL A N 1
ATOM 641 C CA . VAL A 1 84 ? -27.284 -8.219 25.513 1.00 84.88 84 VAL A CA 1
ATOM 642 C C . VAL A 1 84 ? -28.754 -7.805 25.652 1.00 84.88 84 VAL A C 1
ATOM 644 O O . VAL A 1 84 ? -29.006 -6.638 25.972 1.00 84.88 84 VAL A O 1
ATOM 647 N N . PRO A 1 85 ? -29.726 -8.711 25.413 1.00 82.25 85 PRO A N 1
ATOM 648 C CA . PRO A 1 85 ? -31.135 -8.432 25.675 1.00 82.25 85 PRO A CA 1
ATOM 649 C C . PRO A 1 85 ? -31.332 -7.915 27.102 1.00 82.25 85 PRO A C 1
ATOM 651 O O . PRO A 1 85 ? -30.822 -8.510 28.047 1.00 82.25 85 PRO A O 1
ATOM 654 N N . GLN A 1 86 ? -32.042 -6.799 27.237 1.00 80.06 86 GLN A N 1
ATOM 655 C CA . GLN A 1 86 ? -32.347 -6.190 28.530 1.00 80.06 86 GLN A CA 1
ATOM 656 C C . GLN A 1 86 ? -33.665 -6.759 29.058 1.00 80.06 86 GLN A C 1
ATOM 658 O O . GLN A 1 86 ? -34.644 -6.810 28.307 1.00 80.06 86 GLN A O 1
ATOM 663 N N . ASP A 1 87 ? -33.702 -7.168 30.326 1.00 81.06 87 ASP A N 1
ATOM 664 C CA . ASP A 1 87 ? -34.939 -7.574 30.990 1.00 81.06 87 ASP A CA 1
ATOM 665 C C . ASP A 1 87 ? -35.629 -6.330 31.570 1.00 81.06 87 ASP A C 1
ATOM 667 O O . ASP A 1 87 ? -35.047 -5.562 32.330 1.00 81.06 87 ASP A O 1
ATOM 671 N N . SER A 1 88 ? -36.893 -6.107 31.209 1.00 78.12 88 SER A N 1
ATOM 672 C CA . SER A 1 88 ? -37.687 -4.988 31.734 1.00 78.12 88 SER A CA 1
ATOM 673 C C . SER A 1 88 ? -37.981 -5.088 33.236 1.00 78.12 88 SER A C 1
ATOM 675 O O . SER A 1 88 ? -38.435 -4.111 33.829 1.00 78.12 88 SER A O 1
ATOM 677 N N . SER A 1 89 ? -37.781 -6.265 33.832 1.00 83.38 89 SER A N 1
ATOM 678 C CA . SER A 1 89 ? -37.943 -6.503 35.266 1.00 83.38 89 SER A CA 1
ATOM 679 C C . SER A 1 89 ? -36.671 -6.250 36.082 1.00 83.38 89 SER A C 1
ATOM 681 O O . SER A 1 89 ? -36.744 -6.268 37.313 1.00 83.38 89 SER A O 1
ATOM 683 N N . ASP A 1 90 ? -35.535 -5.968 35.430 1.00 80.75 90 ASP A N 1
ATOM 684 C CA . ASP A 1 90 ? -34.283 -5.653 36.117 1.00 80.75 90 ASP A CA 1
ATOM 685 C C . ASP A 1 90 ? -34.403 -4.370 36.950 1.00 80.75 90 ASP A C 1
ATOM 687 O O . ASP A 1 90 ? -34.988 -3.360 36.540 1.00 80.75 90 ASP A O 1
ATOM 691 N N . GLU A 1 91 ? -33.811 -4.392 38.147 1.00 80.88 91 GLU A N 1
ATOM 692 C CA . GLU A 1 91 ? -33.772 -3.208 38.998 1.00 80.88 91 GLU A CA 1
ATOM 693 C C . GLU A 1 91 ? -32.940 -2.086 38.343 1.00 80.88 91 GLU A C 1
ATOM 695 O O . GLU A 1 91 ? -31.857 -2.334 37.801 1.00 80.88 91 GLU A O 1
ATOM 700 N N . PRO A 1 92 ? -33.388 -0.817 38.400 1.00 82.69 92 PRO A N 1
ATOM 701 C CA . PRO A 1 92 ? -32.623 0.275 37.825 1.00 82.69 92 PRO A CA 1
ATOM 702 C C . PRO A 1 92 ? -31.313 0.480 38.591 1.00 82.69 92 PRO A C 1
ATOM 704 O O . PRO A 1 92 ? -31.282 0.525 39.823 1.00 82.69 92 PRO A O 1
ATOM 707 N N . ALA A 1 93 ? -30.220 0.690 37.851 1.00 80.38 93 ALA A N 1
ATOM 708 C CA . ALA A 1 93 ? -28.870 0.811 38.408 1.00 80.38 93 ALA A CA 1
ATOM 709 C C . ALA A 1 93 ? -28.728 1.897 39.495 1.00 80.38 93 ALA A C 1
ATOM 711 O O . ALA A 1 93 ? -27.851 1.805 40.355 1.00 80.38 93 ALA A O 1
ATOM 712 N N . SER A 1 94 ? -29.589 2.920 39.490 1.00 85.50 94 SER A N 1
ATOM 713 C CA . SER A 1 94 ? -29.647 3.952 40.532 1.00 85.50 94 SER A CA 1
ATOM 714 C C . SER A 1 94 ? -29.891 3.368 41.926 1.00 85.50 94 SER A C 1
ATOM 716 O O . SER A 1 94 ? -29.212 3.765 42.873 1.00 85.50 94 SER A O 1
ATOM 718 N N . VAL A 1 95 ? -30.788 2.386 42.040 1.00 86.44 95 VAL A N 1
ATOM 719 C CA . VAL A 1 95 ? -31.166 1.749 43.311 1.00 86.44 95 VAL A CA 1
ATOM 720 C C . VAL A 1 95 ? -29.989 0.957 43.880 1.00 86.44 95 VAL A C 1
ATOM 722 O O . VAL A 1 95 ? -29.645 1.092 45.058 1.00 86.44 95 VAL A O 1
ATOM 725 N N . LEU A 1 96 ? -29.291 0.199 43.031 1.00 84.88 96 LEU A N 1
ATOM 726 C CA . LEU A 1 96 ? -28.082 -0.524 43.421 1.00 84.88 96 LEU A CA 1
ATOM 727 C C . LEU A 1 96 ? -26.967 0.435 43.878 1.00 84.88 96 LEU A C 1
ATOM 729 O O . LEU A 1 96 ? -26.310 0.191 44.894 1.00 84.88 96 LEU A O 1
ATOM 733 N N . LEU A 1 97 ? -26.765 1.552 43.167 1.00 88.88 97 LEU A N 1
ATOM 734 C CA . LEU A 1 97 ? -25.759 2.561 43.519 1.00 88.88 97 LEU A CA 1
ATOM 735 C C . LEU A 1 97 ? -26.057 3.251 44.855 1.00 88.88 97 LEU A C 1
ATOM 737 O O . LEU A 1 97 ? -25.128 3.496 45.630 1.00 88.88 97 LEU A O 1
ATOM 741 N N . GLU A 1 98 ? -27.322 3.547 45.151 1.00 90.88 98 GLU A N 1
ATOM 742 C CA . GLU A 1 98 ? -27.739 4.067 46.457 1.00 90.88 98 GLU A CA 1
ATOM 743 C C . GLU A 1 98 ? -27.441 3.066 47.578 1.00 90.88 98 GLU A C 1
ATOM 745 O O . GLU A 1 98 ? -26.821 3.436 48.579 1.00 90.88 98 GLU A O 1
ATOM 750 N N . ARG A 1 99 ? -27.756 1.780 47.373 1.00 91.69 99 ARG A N 1
ATOM 751 C CA . ARG A 1 99 ? -27.419 0.700 48.317 1.00 91.69 99 ARG A CA 1
ATOM 752 C C . ARG A 1 99 ? -25.915 0.593 48.572 1.00 91.69 99 ARG A C 1
ATOM 754 O O . ARG A 1 99 ? -25.495 0.492 49.726 1.00 91.69 99 ARG A O 1
ATOM 761 N N . ILE A 1 100 ? -25.097 0.653 47.518 1.00 89.62 100 ILE A N 1
ATOM 762 C CA . ILE A 1 100 ? -23.630 0.613 47.632 1.00 89.62 100 ILE A CA 1
ATOM 763 C C . ILE A 1 100 ? -23.109 1.841 48.392 1.00 89.62 100 ILE A C 1
ATOM 765 O O . ILE A 1 100 ? -22.210 1.706 49.225 1.00 89.62 100 ILE A O 1
ATOM 769 N N . ARG A 1 101 ? -23.653 3.041 48.139 1.00 91.50 101 ARG A N 1
ATOM 770 C CA . ARG A 1 101 ? -23.273 4.267 48.867 1.00 91.50 101 ARG A CA 1
ATOM 771 C C . ARG A 1 101 ? -23.616 4.166 50.349 1.00 91.50 101 ARG A C 1
ATOM 773 O O . ARG A 1 101 ? -22.746 4.444 51.171 1.00 91.50 101 ARG A O 1
ATOM 780 N N . ALA A 1 102 ? -24.823 3.711 50.680 1.00 89.94 102 ALA A N 1
ATOM 781 C CA . ALA A 1 102 ? -25.252 3.502 52.059 1.00 89.94 102 ALA A CA 1
ATOM 782 C C . ALA A 1 102 ? -24.363 2.471 52.781 1.00 89.94 102 ALA A C 1
ATOM 784 O O . ALA A 1 102 ? -23.877 2.737 53.880 1.00 89.94 102 ALA A O 1
ATOM 785 N N . GLN A 1 103 ? -24.052 1.339 52.135 1.00 88.06 103 GLN A N 1
ATOM 786 C CA . GLN A 1 103 ? -23.130 0.339 52.688 1.00 88.06 103 GLN A CA 1
ATOM 787 C C . GLN A 1 103 ? -21.711 0.884 52.887 1.00 88.06 103 GLN A C 1
ATOM 789 O O . GLN A 1 103 ? -21.108 0.635 53.926 1.00 88.06 103 GLN A O 1
ATOM 794 N N . ARG A 1 104 ? -21.166 1.650 51.932 1.00 85.38 104 ARG A N 1
ATOM 795 C CA . ARG A 1 104 ? -19.823 2.245 52.057 1.00 85.38 104 ARG A CA 1
ATOM 796 C C . ARG A 1 104 ? -19.743 3.299 53.156 1.00 85.38 104 ARG A C 1
ATOM 798 O O . ARG A 1 104 ? -18.717 3.377 53.820 1.00 85.38 104 ARG A O 1
ATOM 805 N N . GLN A 1 105 ? -20.797 4.090 53.353 1.00 85.38 105 GLN A N 1
ATOM 806 C CA . GLN A 1 105 ? -20.876 5.068 54.441 1.00 85.38 105 GLN A CA 1
ATOM 807 C C . GLN A 1 105 ? -20.980 4.385 55.810 1.00 85.38 105 GLN A C 1
ATOM 809 O O . GLN A 1 105 ? -20.335 4.824 56.758 1.00 85.38 105 GLN A O 1
ATOM 814 N N . ALA A 1 106 ? -21.723 3.278 55.901 1.00 79.75 106 ALA A N 1
ATOM 815 C CA . ALA A 1 106 ? -21.796 2.462 57.111 1.00 79.75 106 ALA A CA 1
ATOM 816 C C . ALA A 1 106 ? -20.485 1.702 57.403 1.00 79.75 106 ALA A C 1
ATOM 818 O O . ALA A 1 106 ? -20.162 1.444 58.559 1.00 79.75 106 ALA A O 1
ATOM 819 N N . ALA A 1 107 ? -19.710 1.368 56.366 1.00 71.62 107 ALA A N 1
ATOM 820 C CA . ALA A 1 107 ? -18.468 0.603 56.455 1.00 71.62 107 ALA A CA 1
ATOM 821 C C . ALA A 1 107 ? -17.194 1.465 56.561 1.00 71.62 107 ALA A C 1
ATOM 823 O O . ALA A 1 107 ? -16.124 0.994 56.180 1.00 71.62 107 ALA A O 1
ATOM 824 N N . VAL A 1 108 ? -17.261 2.707 57.062 1.00 61.41 108 VAL A N 1
ATOM 825 C CA . VAL A 1 108 ? -16.061 3.509 57.372 1.00 61.41 108 VAL A CA 1
ATOM 826 C C . VAL A 1 108 ? -15.588 3.232 58.810 1.00 61.41 108 VAL A C 1
ATOM 828 O O . VAL A 1 108 ? -16.044 3.907 59.732 1.00 61.41 108 VAL A O 1
ATOM 831 N N . PRO A 1 109 ? -14.626 2.320 59.064 1.00 54.12 109 PRO A N 1
ATOM 832 C CA . PRO A 1 109 ? -13.793 2.417 60.247 1.00 54.12 109 PRO A CA 1
ATOM 833 C C . PRO A 1 109 ? -12.715 3.477 59.990 1.00 54.12 109 PRO A C 1
ATOM 835 O O . PRO A 1 109 ? -12.010 3.473 58.978 1.00 54.12 109 PRO A O 1
ATOM 838 N N . SER A 1 110 ? -12.578 4.408 60.927 1.00 57.28 110 SER A N 1
ATOM 839 C CA . SER A 1 110 ? -11.559 5.452 60.926 1.00 57.28 110 SER A CA 1
ATOM 840 C C . SER A 1 110 ? -10.146 4.860 61.037 1.00 57.28 110 SER A C 1
ATOM 842 O O . SER A 1 110 ? -9.579 4.783 62.127 1.00 57.28 110 SER A O 1
ATOM 844 N N . THR A 1 111 ? -9.512 4.463 59.937 1.00 53.41 111 THR A N 1
ATOM 845 C CA . THR A 1 111 ? -8.070 4.182 59.965 1.00 53.41 111 THR A CA 1
ATOM 846 C C . THR A 1 111 ? -7.311 5.447 59.594 1.00 53.41 111 THR A C 1
ATOM 848 O O . THR A 1 111 ? -7.113 5.758 58.419 1.00 53.41 111 THR A O 1
ATOM 851 N N . LYS A 1 112 ? -6.889 6.188 60.627 1.00 55.81 112 LYS A N 1
ATOM 852 C CA . LYS A 1 112 ? -5.882 7.254 60.551 1.00 55.81 112 LYS A CA 1
ATOM 853 C C . LYS A 1 112 ? -4.665 6.738 59.771 1.00 55.81 112 LYS A C 1
ATOM 855 O O . LYS A 1 112 ? -3.854 5.989 60.312 1.00 55.81 112 LYS A O 1
ATOM 860 N N . ARG A 1 113 ? -4.515 7.138 58.506 1.00 56.84 113 ARG A N 1
ATOM 861 C CA . ARG A 1 113 ? -3.270 6.936 57.756 1.00 56.84 113 ARG A CA 1
ATOM 862 C C . ARG A 1 113 ? -2.205 7.838 58.379 1.00 56.84 113 ARG A C 1
ATOM 864 O O . ARG A 1 113 ? -2.227 9.049 58.181 1.00 56.84 113 ARG A O 1
ATOM 871 N N . LYS A 1 114 ? -1.308 7.258 59.186 1.00 50.72 114 LYS A N 1
ATOM 872 C CA . LYS A 1 114 ? -0.109 7.951 59.678 1.00 50.72 114 LYS A CA 1
ATOM 873 C C . LYS A 1 114 ? 0.710 8.409 58.469 1.00 50.72 114 LYS A C 1
ATOM 875 O O . LYS A 1 114 ? 1.042 7.597 57.609 1.00 50.72 114 LYS A O 1
ATOM 880 N N . ALA A 1 115 ? 0.993 9.708 58.420 1.00 51.84 115 ALA A N 1
ATOM 881 C CA . ALA A 1 115 ? 1.826 10.341 57.410 1.00 51.84 115 ALA A CA 1
ATOM 882 C C . ALA A 1 115 ? 3.181 9.624 57.297 1.00 51.84 115 ALA A C 1
ATOM 884 O O . ALA A 1 115 ? 3.878 9.423 58.294 1.00 51.84 115 ALA A O 1
ATOM 885 N N . GLY A 1 116 ? 3.527 9.221 56.074 1.00 50.44 116 GLY A N 1
ATOM 886 C CA . GLY A 1 116 ? 4.846 8.701 55.738 1.00 50.44 116 GLY A CA 1
ATOM 887 C C . GLY A 1 116 ? 5.912 9.785 55.915 1.00 50.44 116 GLY A C 1
ATOM 888 O O . GLY A 1 116 ? 5.738 10.927 55.502 1.00 50.44 116 GLY A O 1
ATOM 889 N N . ARG A 1 117 ? 6.999 9.393 56.575 1.00 51.03 117 ARG A N 1
ATOM 890 C CA . ARG A 1 117 ? 8.230 10.139 56.874 1.00 51.03 117 ARG A CA 1
ATOM 891 C C . ARG A 1 117 ? 8.881 10.713 55.591 1.00 51.03 117 ARG A C 1
ATOM 893 O O . ARG A 1 117 ? 8.830 10.033 54.568 1.00 51.03 117 ARG A O 1
ATOM 900 N N . PRO A 1 118 ? 9.500 11.913 55.617 1.00 55.28 118 PRO A N 1
ATOM 901 C CA . PRO A 1 118 ? 10.017 12.554 54.407 1.00 55.28 118 PRO A CA 1
ATOM 902 C C . PRO A 1 118 ? 11.253 11.845 53.832 1.00 55.28 118 PRO A C 1
ATOM 904 O O . PRO A 1 118 ? 12.013 11.188 54.550 1.00 55.28 118 PRO A O 1
ATOM 907 N N . ALA A 1 119 ? 11.416 12.002 52.516 1.00 55.81 119 ALA A N 1
ATOM 908 C CA . ALA A 1 119 ? 12.459 11.431 51.672 1.00 55.81 119 ALA A CA 1
ATOM 909 C C . ALA A 1 119 ? 13.879 11.850 52.095 1.00 55.81 119 ALA A C 1
ATOM 911 O O . ALA A 1 119 ? 14.127 13.014 52.410 1.00 55.81 119 ALA A O 1
ATOM 912 N N . LYS A 1 120 ? 14.830 10.907 52.046 1.00 50.06 120 LYS A N 1
ATOM 913 C CA . LYS A 1 120 ? 16.266 11.217 52.043 1.00 50.06 120 LYS A CA 1
ATOM 914 C C . LYS A 1 120 ? 16.716 11.449 50.602 1.00 50.06 120 LYS A C 1
ATOM 916 O O . LYS A 1 120 ? 16.575 10.559 49.771 1.00 50.06 120 LYS A O 1
ATOM 921 N N . ALA A 1 121 ? 17.258 12.636 50.349 1.00 48.12 121 ALA A N 1
ATOM 922 C CA . ALA A 1 121 ? 18.038 12.959 49.164 1.00 48.12 121 ALA A CA 1
ATOM 923 C C . ALA A 1 121 ? 19.407 12.263 49.239 1.00 48.12 121 ALA A C 1
ATOM 925 O O . ALA A 1 121 ? 20.028 12.242 50.305 1.00 48.12 121 ALA A O 1
ATOM 926 N N . THR A 1 122 ? 19.880 11.724 48.119 1.00 55.94 122 THR A N 1
ATOM 927 C CA . THR A 1 122 ? 21.285 11.345 47.920 1.00 55.94 122 THR A CA 1
ATOM 928 C C . THR A 1 122 ? 21.813 12.033 46.669 1.00 55.94 122 THR A C 1
ATOM 930 O O . THR A 1 122 ? 21.084 12.157 45.684 1.00 55.94 122 THR A O 1
ATOM 933 N N . ALA A 1 123 ? 23.042 12.528 46.821 1.00 48.19 123 ALA A N 1
ATOM 934 C CA . ALA A 1 123 ? 23.854 13.312 45.898 1.00 48.19 123 ALA A CA 1
ATOM 935 C C . ALA A 1 123 ? 24.326 12.523 44.672 1.00 48.19 123 ALA A C 1
ATOM 937 O O . ALA A 1 123 ? 24.342 11.273 44.753 1.00 48.19 123 ALA A O 1
#

Foldseek 3Di:
DPPPPDDPQQVQFDDPPDTDHDPVSVVPDDDDDDPPVVVVVVVVVVVVVVVVVVVVVVVVVVVVVVVVVVVVVVVVCVVVVNVDDDDPPDDDVVVVVVVVVVVVVVPDDDDPPDDDDDDDDDD

Sequence (123 aa):
MAQQKLGVFASLSAGVGINHLSAGKFGRLRVLVPPLAEQKEIVERLEAAFEAVEEQERTIEWSMARAAAQRQNILRAAFSGQLVPQDSSDEPASVLLERIRAQRQAAVPSTKRKAGRPAKATA

pLDDT: mean 83.55, std 16.24, range [37.97, 98.5]

Secondary structure (DSSP, 8-state):
------SHHHHH-B-SSS-B--HHHHTT-------HHHHHHHHHHHHHHHHHHHHHHHHHHHHHHHHHHHHHHHHHHHHTTTTSPPPTTSPPHHHHHHHHHHHHHHT------PPPPPPPP--